Protein AF-A0A380ZL63-F1 (afdb_monomer_lite)

InterPro domains:
  IPR011990 Tetratricopeptide-like helical domain superfamily [SSF48452] (1-130)
  IPR041662 SusD-like 2 [PF12771] (1-127)

pLDDT: mean 93.08, std 7.22, range [55.62, 98.69]

Structure (mmCIF, N/CA/C/O backbone):
data_AF-A0A380ZL63-F1
#
_entry.id   AF-A0A380ZL63-F1
#
loop_
_atom_site.group_PDB
_atom_site.id
_atom_site.type_symbol
_atom_site.label_atom_id
_atom_site.label_alt_id
_atom_site.label_comp_id
_atom_site.label_asym_id
_atom_site.label_entity_id
_atom_site.label_seq_id
_atom_site.pdbx_PDB_ins_code
_atom_site.Cartn_x
_atom_site.Cartn_y
_atom_site.Cartn_z
_atom_site.occupancy
_atom_site.B_iso_or_equiv
_atom_site.auth_seq_id
_atom_site.auth_comp_id
_atom_site.auth_asym_id
_atom_site.auth_atom_id
_atom_site.pdbx_PDB_model_num
ATOM 1 N N . MET A 1 1 ? -23.253 -7.190 7.934 1.00 87.69 1 MET A N 1
ATOM 2 C CA . MET A 1 1 ? -23.093 -5.956 8.734 1.00 87.69 1 MET A CA 1
ATOM 3 C C . MET A 1 1 ? -21.750 -5.961 9.464 1.00 87.69 1 MET A C 1
ATOM 5 O O . MET A 1 1 ? -21.070 -4.947 9.459 1.00 87.69 1 MET A O 1
ATOM 9 N N . ASP A 1 2 ? -21.314 -7.109 9.984 1.00 92.88 2 ASP A N 1
ATOM 10 C CA . ASP A 1 2 ? -20.085 -7.258 10.786 1.00 92.88 2 ASP A CA 1
ATOM 11 C C . ASP A 1 2 ? -18.800 -6.768 10.103 1.00 92.88 2 ASP A C 1
ATOM 13 O O . ASP A 1 2 ? -18.027 -6.043 10.719 1.00 92.88 2 ASP A O 1
ATOM 17 N N . GLN A 1 3 ? -18.608 -7.041 8.807 1.00 94.31 3 GLN A N 1
ATOM 18 C CA . GLN A 1 3 ? -17.452 -6.516 8.061 1.00 94.31 3 GLN A CA 1
ATOM 19 C C . GLN A 1 3 ? -17.406 -4.979 8.021 1.00 94.31 3 GLN A C 1
ATOM 21 O O . GLN A 1 3 ? -16.331 -4.388 8.100 1.00 94.31 3 GLN A O 1
ATOM 26 N N . TRP A 1 4 ? -18.563 -4.308 7.955 1.00 96.12 4 TRP A N 1
ATOM 27 C CA . TRP A 1 4 ? -18.635 -2.842 7.998 1.00 96.12 4 TRP A CA 1
ATOM 28 C C . TRP A 1 4 ? -18.271 -2.294 9.378 1.00 96.12 4 TRP A C 1
ATOM 30 O O . TRP A 1 4 ? -17.577 -1.282 9.470 1.00 96.12 4 TRP A O 1
ATOM 40 N N . VAL A 1 5 ? -18.690 -2.977 10.448 1.00 96.81 5 VAL A N 1
ATOM 41 C CA . VAL A 1 5 ? -18.278 -2.644 11.820 1.00 96.81 5 VAL A CA 1
ATOM 42 C C . VAL A 1 5 ? -16.767 -2.823 11.971 1.00 96.81 5 VAL A C 1
ATOM 44 O O . VAL A 1 5 ? -16.086 -1.927 12.472 1.00 96.81 5 VAL A O 1
ATOM 47 N N . GLY A 1 6 ? -16.234 -3.932 11.461 1.00 96.31 6 GLY A N 1
ATOM 48 C CA . GLY A 1 6 ? -14.806 -4.214 11.445 1.00 96.31 6 GLY A CA 1
ATOM 49 C C . GLY A 1 6 ? -13.990 -3.160 10.698 1.00 96.31 6 GLY A C 1
ATOM 50 O O . GLY A 1 6 ? -12.983 -2.665 11.211 1.00 96.31 6 GLY A O 1
ATOM 51 N N . PHE A 1 7 ? -14.457 -2.744 9.519 1.00 96.62 7 PHE A N 1
ATOM 52 C CA . PHE A 1 7 ? -13.848 -1.667 8.740 1.00 96.62 7 PHE A CA 1
ATOM 53 C C . PHE A 1 7 ? -13.887 -0.323 9.482 1.00 96.62 7 PHE A C 1
ATOM 55 O O . PHE A 1 7 ? -12.869 0.369 9.561 1.00 96.62 7 PHE A O 1
ATOM 62 N N . ALA A 1 8 ? -15.021 0.030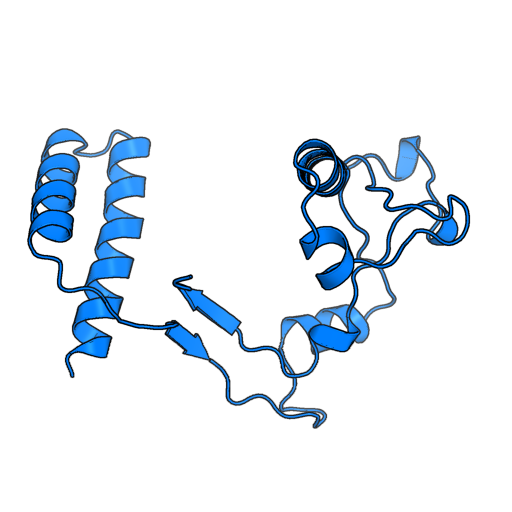 10.094 1.00 97.62 8 ALA A N 1
ATOM 63 C CA . ALA A 1 8 ? -15.141 1.245 10.898 1.00 97.62 8 ALA A CA 1
ATOM 64 C C . ALA A 1 8 ? -14.169 1.246 12.091 1.00 97.62 8 ALA A C 1
ATOM 66 O O . ALA A 1 8 ? -13.555 2.272 12.392 1.00 97.62 8 ALA A O 1
ATOM 67 N N . ASN A 1 9 ? -13.978 0.099 12.744 1.00 97.69 9 ASN A N 1
ATOM 68 C CA . ASN A 1 9 ? -13.009 -0.042 13.827 1.00 97.69 9 ASN A CA 1
ATOM 69 C C . ASN A 1 9 ? -11.566 0.092 13.324 1.00 97.69 9 ASN A C 1
ATOM 71 O O . ASN A 1 9 ? -10.770 0.787 13.947 1.00 97.69 9 ASN A O 1
ATOM 75 N N . ALA A 1 10 ? -11.222 -0.451 12.159 1.00 96.94 10 ALA A N 1
ATOM 76 C CA . ALA A 1 10 ? -9.893 -0.245 11.587 1.00 96.94 10 ALA A CA 1
ATOM 77 C C . ALA A 1 10 ? -9.619 1.216 11.184 1.00 96.94 10 ALA A C 1
ATOM 79 O O . ALA A 1 10 ? -8.507 1.720 11.369 1.00 96.94 10 ALA A O 1
ATOM 80 N N . LEU A 1 11 ? -10.635 1.933 10.688 1.00 97.88 11 LEU A N 1
ATOM 81 C CA . LEU A 1 11 ? -10.551 3.377 10.446 1.00 97.88 11 LEU A CA 1
ATOM 82 C C . LEU A 1 11 ? -10.320 4.149 11.748 1.00 97.88 11 LEU A C 1
ATOM 84 O O . LEU A 1 11 ? -9.421 4.989 11.801 1.00 97.88 11 LEU A O 1
ATOM 88 N N . ARG A 1 12 ? -11.076 3.829 12.807 1.00 98.06 12 ARG A N 1
ATOM 89 C CA . ARG A 1 12 ? -10.872 4.410 14.143 1.00 98.06 12 ARG A CA 1
ATOM 90 C C . ARG A 1 12 ? -9.460 4.159 14.644 1.00 98.06 12 ARG A C 1
ATOM 92 O O . ARG A 1 12 ? -8.809 5.113 15.049 1.00 98.06 12 ARG A O 1
ATOM 99 N N . LEU A 1 13 ? -8.962 2.927 14.547 1.00 98.00 13 LEU A N 1
ATOM 100 C CA . LEU A 1 13 ? -7.599 2.579 14.943 1.00 98.00 13 LEU A CA 1
ATOM 101 C C . LEU A 1 13 ? -6.570 3.461 14.223 1.00 98.00 13 LEU A C 1
ATOM 103 O O . LEU A 1 13 ? -5.766 4.126 14.873 1.00 98.00 13 LEU A O 1
ATOM 107 N N . ARG A 1 14 ? -6.645 3.543 12.887 1.00 97.44 14 ARG A N 1
ATOM 108 C CA . ARG A 1 14 ? -5.755 4.390 12.074 1.00 97.44 14 ARG A CA 1
ATOM 109 C C . ARG A 1 14 ? -5.825 5.864 12.485 1.00 97.44 14 ARG A C 1
ATOM 111 O O . ARG A 1 14 ? -4.796 6.529 12.545 1.00 97.44 14 ARG A O 1
ATOM 118 N N . MET A 1 15 ? -7.023 6.395 12.729 1.00 98.25 15 MET A N 1
ATOM 119 C CA . MET A 1 15 ? -7.208 7.796 13.122 1.00 98.25 15 MET A CA 1
ATOM 120 C C . MET A 1 15 ? -6.711 8.071 14.543 1.00 98.25 15 MET A C 1
ATOM 122 O O . MET A 1 15 ? -6.058 9.084 14.764 1.00 98.25 15 MET A O 1
ATOM 126 N N . TYR A 1 16 ? -6.982 7.179 15.496 1.00 98.56 16 TYR A N 1
ATOM 127 C CA . TYR A 1 16 ? -6.551 7.335 16.886 1.00 98.56 16 TYR A CA 1
ATOM 128 C C . TYR A 1 16 ? -5.031 7.296 17.011 1.00 98.56 16 TYR A C 1
ATOM 130 O O . TYR A 1 16 ? -4.475 8.135 17.709 1.00 98.56 16 TYR A O 1
ATOM 138 N N . LEU A 1 17 ? -4.354 6.410 16.272 1.00 98.38 17 LEU A N 1
ATOM 139 C CA . LEU A 1 17 ? -2.888 6.396 16.216 1.00 98.38 17 LEU A CA 1
ATOM 140 C C . LEU A 1 17 ? -2.320 7.732 15.712 1.00 98.38 17 LEU A C 1
ATOM 142 O O . LEU A 1 17 ? -1.382 8.252 16.302 1.00 98.38 17 LEU A O 1
ATOM 146 N N . ARG A 1 18 ? -2.947 8.361 14.707 1.00 98.38 18 ARG A N 1
ATOM 147 C CA . ARG A 1 18 ? -2.533 9.698 14.236 1.00 98.38 18 ARG A CA 1
ATOM 148 C C . ARG A 1 18 ? -2.696 10.786 15.299 1.00 98.38 18 ARG A C 1
ATOM 150 O O . ARG A 1 18 ? -1.871 11.688 15.348 1.00 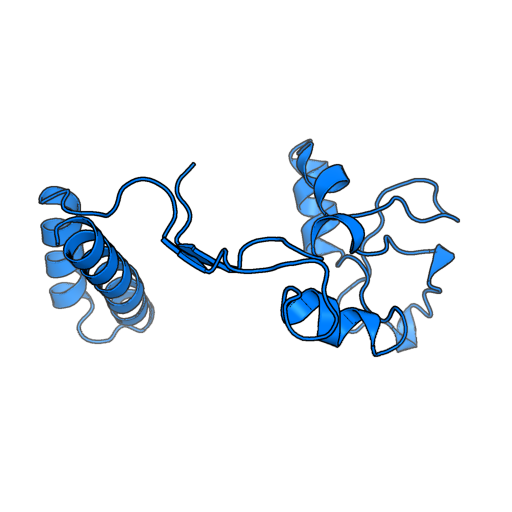98.38 18 ARG A O 1
ATOM 157 N N . PHE A 1 19 ? -3.739 10.725 16.130 1.00 98.56 19 PHE A N 1
ATOM 158 C CA . PHE A 1 19 ? -3.902 11.669 17.244 1.00 98.56 19 PHE A CA 1
ATOM 159 C C . PHE A 1 19 ? -2.830 11.473 18.320 1.00 98.56 19 PHE A C 1
ATOM 161 O O . PHE A 1 19 ? -2.281 12.457 18.810 1.00 98.56 19 PHE A O 1
ATOM 168 N N . ILE A 1 20 ? -2.499 10.216 18.637 1.00 98.50 20 ILE A N 1
ATOM 169 C CA . ILE A 1 20 ? -1.430 9.871 19.583 1.00 98.50 20 ILE A CA 1
ATOM 170 C C . ILE A 1 20 ? -0.087 10.419 19.089 1.00 98.50 20 ILE A C 1
ATOM 172 O O . ILE A 1 20 ? 0.558 11.165 19.822 1.00 98.50 20 ILE A O 1
ATOM 176 N N . ASP A 1 21 ? 0.292 10.122 17.843 1.00 98.31 21 ASP A N 1
ATOM 177 C CA . ASP A 1 21 ? 1.563 10.573 17.256 1.00 98.31 21 ASP A CA 1
ATOM 178 C C . ASP A 1 21 ? 1.638 12.102 17.120 1.00 98.31 21 ASP A C 1
ATOM 180 O O . ASP A 1 21 ? 2.713 12.690 17.219 1.00 98.31 21 ASP A O 1
ATOM 184 N N . ALA A 1 22 ? 0.493 12.764 16.930 1.00 98.19 22 ALA A N 1
ATOM 185 C CA . ALA A 1 22 ? 0.397 14.222 16.910 1.00 98.19 22 ALA A CA 1
ATOM 186 C C . ALA A 1 22 ? 0.388 14.862 18.314 1.00 98.19 22 ALA A C 1
ATOM 188 O O . ALA A 1 22 ? 0.362 16.087 18.419 1.00 98.19 22 ALA A O 1
ATOM 189 N N . GLY A 1 23 ? 0.367 14.069 19.391 1.00 97.62 23 GLY A N 1
ATOM 190 C CA . GLY A 1 23 ? 0.304 14.563 20.770 1.00 97.62 23 GLY A CA 1
ATOM 191 C C . GLY A 1 23 ? -1.049 15.164 21.175 1.00 97.62 23 GLY A C 1
ATOM 192 O O . GLY A 1 23 ? -1.150 15.793 22.226 1.00 97.62 23 GLY A O 1
ATOM 193 N N . ILE A 1 24 ? -2.099 14.976 20.373 1.00 97.94 24 ILE A N 1
ATOM 194 C CA . ILE A 1 24 ? -3.437 15.529 20.618 1.00 97.94 24 ILE A CA 1
ATOM 195 C C . ILE A 1 24 ? -4.236 14.511 21.432 1.00 97.94 24 ILE A C 1
ATOM 197 O O . ILE A 1 24 ? -4.554 13.435 20.931 1.00 97.94 24 ILE A O 1
ATOM 201 N N . ASP A 1 25 ? -4.552 14.838 22.689 1.00 97.75 25 ASP A N 1
ATOM 202 C CA . ASP A 1 25 ? -5.252 13.953 23.637 1.00 97.75 25 ASP A CA 1
ATOM 203 C C . ASP A 1 25 ? -4.663 12.529 23.693 1.00 97.75 25 ASP A C 1
ATOM 205 O O . ASP A 1 25 ? -5.384 11.531 23.813 1.00 97.75 25 ASP A O 1
ATOM 209 N N . ALA A 1 26 ? -3.332 12.421 23.592 1.00 98.06 26 ALA A N 1
ATOM 210 C CA . ALA A 1 26 ? -2.639 11.151 23.378 1.00 98.06 26 ALA A CA 1
ATOM 211 C C . ALA A 1 26 ? -2.974 10.095 24.444 1.00 98.06 26 ALA A C 1
ATOM 213 O O . ALA A 1 26 ? -3.181 8.930 24.105 1.00 98.06 26 ALA A O 1
ATOM 214 N N . ALA A 1 27 ? -3.108 10.487 25.716 1.00 98.44 27 ALA A N 1
ATOM 215 C CA . ALA A 1 27 ? -3.505 9.572 26.787 1.00 98.44 27 ALA A CA 1
ATOM 216 C C . ALA A 1 27 ? -4.912 8.988 26.557 1.00 98.44 27 ALA A C 1
ATOM 218 O O . ALA A 1 27 ? -5.103 7.775 26.624 1.00 98.44 27 ALA A O 1
ATOM 219 N N . ALA A 1 28 ? -5.890 9.829 26.207 1.00 98.50 28 ALA A N 1
ATOM 220 C CA . ALA A 1 28 ? -7.263 9.389 25.973 1.00 98.50 28 ALA A CA 1
ATOM 221 C C . ALA A 1 28 ? -7.379 8.505 24.722 1.00 98.50 28 ALA A C 1
ATOM 223 O O . ALA A 1 28 ? -8.083 7.492 24.737 1.00 98.50 28 ALA A O 1
ATOM 224 N N . TYR A 1 29 ? -6.688 8.854 23.633 1.00 98.62 29 TYR A N 1
ATOM 225 C CA . TYR A 1 29 ? -6.681 8.024 22.427 1.00 98.62 29 TYR A CA 1
ATOM 226 C C . TYR A 1 29 ? -5.900 6.722 22.609 1.00 98.62 29 TYR A C 1
ATOM 228 O O . TYR A 1 29 ? -6.308 5.709 22.046 1.00 98.62 29 TYR A O 1
ATOM 236 N N . THR A 1 30 ? -4.858 6.703 23.443 1.00 98.62 30 THR A N 1
ATOM 237 C CA . THR A 1 30 ? -4.146 5.468 23.808 1.00 98.62 30 THR A CA 1
ATOM 238 C C . THR A 1 30 ? -5.086 4.477 24.490 1.00 98.62 30 THR A C 1
ATOM 240 O O . THR A 1 30 ? -5.138 3.313 24.094 1.00 98.62 30 THR A O 1
ATOM 243 N N . GLU A 1 31 ? -5.896 4.929 25.451 1.00 98.69 31 GLU A N 1
ATOM 244 C CA . GLU A 1 31 ? -6.882 4.061 26.108 1.00 98.69 31 GLU A CA 1
ATOM 245 C C . GLU A 1 31 ? -7.962 3.565 25.134 1.00 98.69 31 GLU A C 1
ATOM 247 O O . GLU A 1 31 ? -8.314 2.384 25.138 1.00 98.69 31 GLU A O 1
ATOM 252 N N . LYS A 1 32 ? -8.426 4.420 24.211 1.00 98.56 32 LYS A N 1
ATOM 253 C CA . LYS A 1 32 ? -9.358 4.004 23.147 1.00 98.56 32 LYS A CA 1
ATOM 254 C C . LYS A 1 32 ? -8.752 2.949 22.221 1.00 98.56 32 LYS A C 1
ATOM 256 O O . LYS A 1 32 ? -9.451 2.010 21.853 1.00 98.56 32 LYS A O 1
ATOM 261 N N . VAL A 1 33 ? -7.479 3.083 21.842 1.00 98.50 33 VAL A N 1
ATOM 262 C CA . VAL A 1 33 ? -6.774 2.090 21.013 1.00 98.50 33 VAL A CA 1
ATOM 263 C C . VAL A 1 33 ? -6.663 0.759 21.747 1.00 98.50 33 VAL A C 1
ATOM 265 O O . VAL A 1 33 ? -7.011 -0.265 21.163 1.00 98.50 33 VAL A O 1
ATOM 268 N N . LYS A 1 34 ? -6.253 0.759 23.023 1.00 98.50 34 LYS A N 1
ATOM 269 C CA . LYS A 1 34 ? -6.176 -0.466 23.836 1.00 98.50 34 LYS A CA 1
ATOM 270 C C . LYS A 1 34 ? -7.521 -1.188 23.886 1.00 98.50 34 LYS A C 1
ATOM 272 O O . LYS A 1 34 ? -7.576 -2.376 23.582 1.00 98.50 34 LYS A O 1
ATOM 277 N N . ALA A 1 35 ? -8.602 -0.465 24.185 1.00 98.44 35 ALA A N 1
ATOM 278 C CA . ALA A 1 35 ? -9.948 -1.032 24.230 1.00 98.44 35 ALA A CA 1
ATOM 279 C C . ALA A 1 35 ? -10.392 -1.593 22.866 1.00 98.44 35 ALA A C 1
ATOM 281 O O . ALA A 1 35 ? -10.965 -2.679 22.792 1.00 98.44 35 ALA A O 1
ATOM 282 N N . LEU A 1 36 ? -10.101 -0.875 21.778 1.00 97.69 36 LEU A N 1
ATOM 283 C CA . LEU A 1 36 ? -10.467 -1.276 20.420 1.00 97.69 36 LEU A CA 1
ATOM 284 C C . LEU A 1 36 ? -9.735 -2.547 19.972 1.00 97.69 36 LEU A C 1
ATOM 286 O O . LEU A 1 36 ? -10.350 -3.432 19.383 1.00 97.69 36 LEU A O 1
ATOM 290 N N . VAL A 1 37 ? -8.439 -2.645 20.280 1.00 97.75 37 VAL A N 1
ATOM 291 C CA . VAL A 1 37 ? -7.623 -3.830 19.987 1.00 97.75 37 VAL A CA 1
ATOM 292 C C . VAL A 1 37 ? -8.058 -5.014 20.847 1.00 97.75 37 VAL A C 1
ATOM 294 O O . VAL A 1 37 ? -8.239 -6.105 20.316 1.00 97.75 37 VAL A O 1
ATOM 297 N N . GLN A 1 38 ? -8.300 -4.798 22.144 1.00 98.31 38 GLN A N 1
ATOM 298 C CA . GLN A 1 38 ? -8.758 -5.844 23.062 1.00 98.31 38 GLN A CA 1
ATOM 299 C C . GLN A 1 38 ? -10.122 -6.419 22.660 1.00 98.31 38 GLN A C 1
ATOM 301 O O . GLN A 1 38 ? -10.341 -7.619 22.799 1.00 98.31 38 GLN A O 1
ATOM 306 N N . ALA A 1 39 ? -11.030 -5.584 22.146 1.00 97.62 39 ALA A N 1
ATOM 307 C CA . ALA A 1 39 ? -12.331 -6.039 21.668 1.00 97.62 39 ALA A CA 1
ATOM 308 C C . ALA A 1 39 ? -12.234 -6.939 20.424 1.00 97.62 39 ALA A C 1
ATOM 310 O O . ALA A 1 39 ? -13.145 -7.723 20.186 1.00 97.62 39 ALA A O 1
ATOM 311 N N . GLY A 1 40 ? -11.176 -6.816 19.612 1.00 95.88 40 GLY A N 1
ATOM 312 C CA . GLY A 1 40 ? -10.907 -7.708 18.476 1.00 95.88 40 GLY A CA 1
ATOM 313 C C . GLY A 1 40 ? -11.919 -7.656 17.322 1.00 95.88 40 GLY A C 1
ATOM 314 O O . GLY A 1 40 ? -11.812 -8.436 16.382 1.00 95.88 40 GLY A O 1
ATOM 315 N N . ASN A 1 41 ? -12.883 -6.732 17.353 1.00 96.44 41 ASN A N 1
ATOM 316 C CA . ASN A 1 41 ? -13.976 -6.639 16.380 1.00 96.44 41 ASN A CA 1
ATOM 317 C C . ASN A 1 41 ? -13.540 -5.925 15.088 1.00 96.44 41 ASN A C 1
ATOM 319 O O . ASN A 1 41 ? -14.072 -4.863 14.750 1.00 96.44 41 ASN A O 1
ATOM 323 N N . PHE A 1 42 ? -12.546 -6.476 14.391 1.00 96.56 42 PHE A N 1
ATOM 324 C CA . PHE A 1 42 ? -12.062 -5.987 13.097 1.00 96.56 42 PHE A CA 1
ATOM 325 C C . PHE A 1 42 ? -12.630 -6.803 11.932 1.00 96.56 42 PHE A C 1
ATOM 327 O O . PHE A 1 42 ? -13.317 -7.804 12.121 1.00 96.56 42 PHE A O 1
ATOM 334 N N . PHE A 1 43 ? -12.394 -6.319 10.714 1.00 95.69 43 PHE A N 1
ATOM 335 C CA . PHE A 1 43 ? -12.784 -7.025 9.499 1.00 95.69 43 PHE A CA 1
ATOM 336 C C . PHE A 1 43 ? -11.875 -8.245 9.277 1.00 95.69 43 PHE A C 1
ATOM 338 O O . PHE A 1 43 ? -10.769 -8.309 9.816 1.00 95.69 43 PHE A O 1
ATOM 345 N N . THR A 1 44 ? -12.332 -9.195 8.465 1.00 94.81 44 THR A N 1
ATOM 346 C CA . THR A 1 44 ? -11.515 -10.324 7.993 1.00 94.81 44 THR A CA 1
ATOM 347 C C . THR A 1 44 ? -11.269 -10.212 6.493 1.00 94.81 44 THR A C 1
ATOM 349 O O . THR A 1 44 ? -12.134 -9.733 5.756 1.00 94.81 44 THR A O 1
ATOM 352 N N . GLY A 1 45 ? -10.103 -10.668 6.029 1.00 94.25 45 GLY A N 1
ATOM 353 C CA . GLY A 1 45 ? -9.687 -10.490 4.637 1.00 94.25 45 GLY A CA 1
ATOM 354 C C . GLY A 1 45 ? -9.429 -9.019 4.305 1.00 94.25 45 GLY A C 1
ATOM 355 O O . GLY A 1 45 ? -9.158 -8.215 5.184 1.00 94.25 45 GLY A O 1
ATOM 356 N N . ASP A 1 46 ? -9.526 -8.639 3.034 1.00 95.44 46 ASP A N 1
ATOM 357 C CA . ASP A 1 46 ? -9.240 -7.266 2.608 1.00 95.44 46 ASP A CA 1
ATOM 358 C C . ASP A 1 46 ? -10.484 -6.373 2.593 1.00 95.44 46 ASP A C 1
ATOM 360 O O . ASP A 1 46 ? -11.557 -6.790 2.153 1.00 95.44 46 ASP A O 1
ATOM 364 N N . ILE A 1 47 ? -10.295 -5.086 2.892 1.00 96.50 47 ILE A N 1
ATOM 365 C CA . ILE A 1 47 ? -11.237 -4.040 2.481 1.00 96.50 47 ILE A CA 1
ATOM 366 C C . ILE A 1 47 ? -10.694 -3.393 1.212 1.00 96.50 47 ILE A C 1
ATOM 368 O O . ILE A 1 47 ? -9.749 -2.598 1.251 1.00 96.50 47 ILE A O 1
ATOM 372 N N . LYS A 1 48 ? -11.297 -3.738 0.075 1.00 95.56 48 LYS A N 1
ATOM 373 C CA . LYS A 1 48 ? -10.845 -3.327 -1.257 1.00 95.56 48 LYS A CA 1
ATOM 374 C C . LYS A 1 48 ? -12.004 -3.036 -2.199 1.00 95.56 48 LYS A C 1
ATOM 376 O O . LYS A 1 48 ? -13.114 -3.520 -2.007 1.00 95.56 48 LYS A O 1
ATOM 381 N N . PHE A 1 49 ? -11.708 -2.267 -3.236 1.00 95.12 49 PHE A N 1
ATOM 382 C CA . PHE A 1 49 ? -12.541 -2.163 -4.425 1.00 95.12 49 PHE A CA 1
ATOM 383 C C . PHE A 1 49 ? -11.906 -2.999 -5.539 1.00 95.12 49 PHE A C 1
ATOM 385 O O . PHE A 1 49 ? -10.784 -2.710 -5.962 1.00 95.12 49 PHE A O 1
ATOM 392 N N . ASP A 1 50 ? -12.597 -4.045 -5.986 1.00 95.56 50 ASP A N 1
ATOM 393 C CA . ASP A 1 50 ? -12.093 -5.049 -6.933 1.00 95.56 50 ASP A CA 1
ATOM 394 C C . ASP A 1 50 ? -12.936 -5.182 -8.211 1.00 95.56 50 ASP A C 1
ATOM 396 O O . ASP A 1 50 ? -12.679 -6.057 -9.034 1.00 95.56 50 ASP A O 1
ATOM 400 N N . ALA A 1 51 ? -13.887 -4.273 -8.436 1.00 95.19 51 ALA A N 1
ATOM 401 C CA . ALA A 1 51 ? -14.754 -4.270 -9.613 1.00 95.19 51 ALA A CA 1
ATOM 402 C C . ALA A 1 51 ? -14.070 -3.688 -10.872 1.00 95.19 51 ALA A C 1
ATOM 404 O O . ALA A 1 51 ? -14.683 -2.929 -11.624 1.00 95.19 51 ALA A O 1
ATOM 405 N N . PHE A 1 52 ? -12.797 -4.029 -11.099 1.00 96.25 52 PHE A N 1
ATOM 406 C CA . PHE A 1 52 ? -12.037 -3.608 -12.277 1.00 96.25 52 PHE A CA 1
ATOM 407 C C . PHE A 1 52 ? -12.034 -4.679 -13.368 1.00 96.25 52 PHE A C 1
ATOM 409 O O . PHE A 1 52 ? -12.025 -5.879 -13.098 1.00 96.25 52 PHE A O 1
ATOM 416 N N . LYS A 1 53 ? -12.012 -4.235 -14.623 1.00 95.75 53 LYS A N 1
ATOM 417 C CA . LYS A 1 53 ? -11.990 -5.075 -15.824 1.00 95.75 53 LYS A CA 1
ATOM 418 C C . LYS A 1 53 ? -10.976 -4.527 -16.815 1.00 95.75 53 LYS A C 1
ATOM 420 O O . LYS A 1 53 ? -10.641 -3.344 -16.783 1.00 95.75 53 LYS A O 1
ATOM 425 N N . ASP A 1 54 ? -10.500 -5.379 -17.715 1.00 93.12 54 ASP A N 1
ATOM 426 C CA . ASP A 1 54 ? -9.666 -4.925 -18.825 1.00 93.12 54 ASP A CA 1
ATOM 427 C C . ASP A 1 54 ? -10.518 -4.301 -19.938 1.00 93.12 54 ASP A C 1
ATOM 429 O O . ASP A 1 54 ? -10.671 -4.853 -21.022 1.00 93.12 54 ASP A O 1
ATOM 433 N N . ASP A 1 55 ? -11.085 -3.142 -19.634 1.00 92.81 55 ASP A N 1
ATOM 434 C CA . ASP A 1 55 ? -11.910 -2.340 -20.530 1.00 92.81 55 ASP A CA 1
ATOM 435 C C . ASP A 1 55 ? -11.578 -0.859 -20.285 1.00 92.81 55 ASP A C 1
ATOM 437 O O . ASP A 1 55 ? -11.220 -0.475 -19.169 1.00 92.81 55 ASP A O 1
ATOM 441 N N . GLU A 1 56 ? -11.629 -0.037 -21.329 1.00 86.88 56 GLU A N 1
ATOM 442 C CA . GLU A 1 56 ? -11.102 1.331 -21.390 1.00 86.88 56 GLU A CA 1
ATOM 443 C C . GLU A 1 56 ? -11.528 2.206 -20.203 1.00 86.88 56 GLU 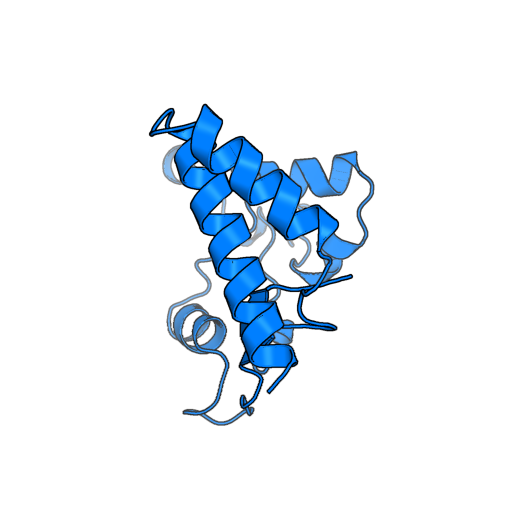A C 1
ATOM 445 O O . GLU A 1 56 ? -10.704 2.944 -19.665 1.00 86.88 56 GLU A O 1
ATOM 450 N N . ASN A 1 57 ? -12.754 2.021 -19.709 1.00 90.00 57 ASN A N 1
ATOM 451 C CA . ASN A 1 57 ? -13.328 2.803 -18.609 1.00 90.00 57 ASN A CA 1
ATOM 452 C C . ASN A 1 57 ? -13.451 2.044 -17.275 1.00 90.00 57 ASN A C 1
ATOM 454 O O . ASN A 1 57 ? -13.998 2.579 -16.313 1.00 90.00 57 ASN A O 1
ATOM 458 N N . TYR A 1 58 ? -12.952 0.808 -17.197 1.00 94.44 58 TYR A N 1
ATOM 459 C CA . TYR A 1 58 ? -13.115 -0.066 -16.026 1.00 94.44 58 TYR A CA 1
ATOM 460 C C . TYR A 1 58 ? -11.791 -0.581 -15.455 1.00 94.44 58 TYR A C 1
ATOM 462 O O . TYR A 1 58 ? -11.796 -1.422 -14.557 1.00 94.44 58 TYR A O 1
ATOM 470 N N . ARG A 1 59 ? -10.650 -0.102 -15.951 1.00 94.31 59 ARG A N 1
ATOM 471 C CA . ARG A 1 59 ? -9.326 -0.459 -15.422 1.00 94.31 59 ARG A CA 1
ATOM 472 C C . ARG A 1 59 ? -9.048 0.217 -14.084 1.00 94.31 59 ARG A C 1
ATOM 474 O O . ARG A 1 59 ? -9.669 1.213 -13.717 1.00 94.31 59 ARG A O 1
ATOM 481 N N . ASN A 1 60 ? -8.055 -0.312 -13.374 1.00 94.56 60 ASN A N 1
ATOM 482 C CA . ASN A 1 60 ? -7.530 0.316 -12.169 1.00 94.56 60 ASN A CA 1
ATOM 483 C C . ASN A 1 60 ? -7.123 1.785 -12.451 1.00 94.56 60 ASN A C 1
ATOM 485 O O . ASN A 1 60 ? -6.403 2.042 -13.422 1.00 94.56 60 ASN A O 1
ATOM 489 N N . PRO A 1 61 ? -7.513 2.748 -11.595 1.00 92.12 61 PRO A N 1
ATOM 490 C CA . PRO A 1 61 ? -7.299 4.172 -11.854 1.00 92.12 61 PRO A CA 1
ATOM 491 C C . PRO A 1 61 ? -5.817 4.563 -11.915 1.00 92.12 61 PRO A C 1
ATOM 493 O O . PRO A 1 61 ? -5.439 5.425 -12.711 1.00 92.12 61 PRO A O 1
ATOM 496 N N . TRP A 1 62 ? -4.962 3.917 -11.113 1.00 91.62 62 TRP A N 1
ATOM 497 C CA . TRP A 1 62 ? -3.521 4.150 -11.164 1.00 91.62 62 TRP A CA 1
ATOM 498 C C . TRP A 1 62 ? -2.937 3.637 -12.479 1.00 91.62 62 TRP A C 1
ATOM 500 O O . TRP A 1 62 ? -2.167 4.360 -13.106 1.00 91.62 62 TRP A O 1
ATOM 510 N N . TYR A 1 63 ? -3.332 2.440 -12.931 1.00 91.88 63 TYR A N 1
ATOM 511 C CA . TYR A 1 63 ? -2.887 1.904 -14.222 1.00 91.88 63 TYR A CA 1
ATOM 512 C C . TYR A 1 63 ? -3.259 2.841 -15.374 1.00 91.88 63 TYR A C 1
ATOM 514 O O . TYR A 1 63 ? -2.381 3.226 -16.145 1.00 91.88 63 TYR A O 1
ATOM 522 N N . THR A 1 64 ? -4.533 3.239 -15.466 1.00 90.25 64 THR A N 1
ATOM 523 C CA . THR A 1 64 ? -5.021 4.115 -16.542 1.00 90.25 64 THR A CA 1
ATOM 524 C C . THR A 1 64 ? -4.238 5.422 -16.574 1.00 90.25 64 THR A C 1
ATOM 526 O O . THR A 1 64 ? -3.682 5.767 -17.609 1.00 90.25 64 THR A O 1
ATOM 529 N N . THR A 1 65 ? -4.090 6.089 -15.427 1.00 88.25 65 THR A N 1
ATOM 530 C CA . THR A 1 65 ? -3.388 7.382 -15.333 1.00 88.25 65 THR A CA 1
ATOM 531 C C . THR A 1 65 ? -1.885 7.263 -15.607 1.00 88.25 65 THR A C 1
ATOM 533 O O . THR A 1 65 ? -1.276 8.141 -16.217 1.00 88.25 65 THR A O 1
ATOM 536 N N . SER A 1 66 ? -1.260 6.178 -15.145 1.00 84.62 66 SER A N 1
ATOM 537 C CA . SER A 1 66 ? 0.199 6.011 -15.192 1.00 84.62 66 SER A CA 1
ATOM 538 C C . SER A 1 66 ? 0.713 5.495 -16.530 1.00 84.62 66 SER A C 1
ATOM 540 O O . SER A 1 66 ? 1.916 5.554 -16.766 1.00 84.62 66 SER A O 1
ATOM 542 N N . THR A 1 67 ? -0.173 4.946 -17.364 1.00 82.62 67 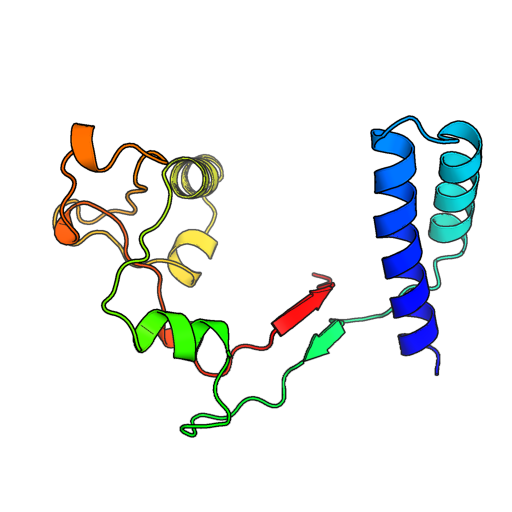THR A N 1
ATOM 543 C CA . THR A 1 67 ? 0.159 4.428 -18.700 1.00 82.62 67 THR A CA 1
ATOM 544 C C . THR A 1 67 ? -0.386 5.301 -19.828 1.00 82.62 67 THR A C 1
ATOM 546 O O . THR A 1 67 ? 0.143 5.232 -20.935 1.00 82.62 67 THR A O 1
ATOM 549 N N . SER A 1 68 ? -1.388 6.153 -19.564 1.00 71.50 68 SER A N 1
ATOM 550 C CA . SER A 1 68 ? -1.857 7.165 -20.520 1.00 71.50 68 SER A CA 1
ATOM 551 C C . SER A 1 68 ? -0.832 8.279 -20.742 1.00 71.50 68 SER A C 1
ATOM 553 O O . SER A 1 68 ? -0.759 8.843 -21.829 1.00 71.50 68 SER A O 1
ATOM 555 N N . ASN A 1 69 ? -0.023 8.576 -19.723 1.00 58.06 69 ASN A N 1
ATOM 556 C CA . ASN A 1 69 ? 1.182 9.386 -19.846 1.00 58.06 69 ASN A CA 1
ATOM 557 C C . ASN A 1 69 ? 2.382 8.442 -19.951 1.00 58.06 69 ASN A C 1
ATOM 559 O O . ASN A 1 69 ? 2.424 7.422 -19.268 1.00 58.06 69 ASN A O 1
ATOM 563 N N . THR A 1 70 ? 3.336 8.770 -20.823 1.00 65.38 70 THR A N 1
ATOM 564 C CA . THR A 1 70 ? 4.602 8.047 -21.044 1.00 65.38 70 THR A CA 1
ATOM 565 C C . THR A 1 70 ? 5.204 7.477 -19.752 1.00 65.38 70 THR A C 1
ATOM 567 O O . THR A 1 70 ? 5.043 8.060 -18.686 1.00 65.38 70 THR A O 1
ATOM 570 N N . GLY A 1 71 ? 5.895 6.330 -19.830 1.00 67.50 71 GLY A N 1
ATOM 571 C CA . GLY A 1 71 ? 6.444 5.595 -18.677 1.00 67.50 71 GLY A CA 1
ATOM 572 C C . GLY A 1 71 ? 7.410 6.406 -17.800 1.00 67.50 71 GLY A C 1
ATOM 573 O O . GLY A 1 71 ? 8.621 6.251 -17.903 1.00 67.50 71 GLY A O 1
ATOM 574 N N . ASN A 1 72 ? 6.852 7.242 -16.923 1.00 81.88 72 ASN A N 1
ATOM 575 C CA . ASN A 1 72 ? 7.559 8.214 -16.082 1.00 81.88 72 ASN A CA 1
ATOM 576 C C . ASN A 1 72 ? 7.808 7.691 -14.658 1.00 81.88 72 ASN A C 1
ATOM 578 O O . ASN A 1 72 ? 8.437 8.363 -13.844 1.00 81.88 72 ASN A O 1
ATOM 582 N N . HIS A 1 73 ? 7.308 6.495 -14.341 1.00 89.50 73 HIS A N 1
ATOM 583 C CA . HIS A 1 73 ? 7.497 5.864 -13.042 1.00 89.50 73 HIS A CA 1
ATOM 584 C C . HIS A 1 73 ? 8.667 4.878 -13.088 1.00 89.50 73 HIS A C 1
ATOM 586 O O . HIS A 1 73 ? 8.660 3.917 -13.861 1.00 89.50 73 HIS A O 1
ATOM 592 N N . CYS A 1 74 ? 9.635 5.071 -12.197 1.00 92.06 74 CYS A N 1
ATOM 593 C CA . CYS A 1 74 ? 10.695 4.111 -11.904 1.00 92.06 74 CYS A CA 1
ATOM 594 C C . CYS A 1 74 ? 10.733 3.807 -10.402 1.00 92.06 74 CYS A C 1
ATOM 596 O O . CYS A 1 74 ? 10.148 4.524 -9.586 1.00 92.06 74 CYS A O 1
ATOM 598 N N . ALA A 1 75 ? 11.394 2.716 -10.033 1.00 95.44 75 ALA A N 1
ATOM 599 C CA . ALA A 1 75 ? 11.584 2.341 -8.644 1.00 95.44 75 ALA A CA 1
ATOM 600 C C . ALA A 1 75 ? 12.475 3.363 -7.923 1.00 95.44 75 ALA A C 1
ATOM 602 O O . ALA A 1 75 ? 13.451 3.856 -8.484 1.00 95.44 75 ALA A O 1
ATOM 603 N N . ALA A 1 76 ? 12.176 3.646 -6.656 1.00 96.25 76 ALA A N 1
ATOM 604 C CA . ALA A 1 76 ? 12.984 4.531 -5.822 1.00 96.25 76 ALA A CA 1
ATOM 605 C C . ALA A 1 76 ? 14.061 3.750 -5.050 1.00 96.25 76 ALA A C 1
ATOM 607 O O . ALA A 1 76 ? 13.824 2.628 -4.593 1.00 96.25 76 ALA A O 1
ATOM 608 N N . TYR A 1 77 ? 15.232 4.365 -4.862 1.00 96.94 77 TYR A N 1
ATOM 609 C CA . TYR A 1 77 ? 16.389 3.784 -4.175 1.00 96.94 77 TYR A CA 1
ATOM 610 C C . TYR A 1 77 ? 16.054 3.221 -2.787 1.00 96.94 77 TYR A C 1
ATOM 612 O O . TYR A 1 77 ? 16.419 2.072 -2.540 1.00 96.94 77 TYR A O 1
ATOM 620 N N . PRO A 1 78 ? 15.321 3.931 -1.900 1.00 98.19 78 PRO A N 1
ATOM 621 C CA . PRO A 1 78 ? 15.036 3.408 -0.566 1.00 98.19 78 PRO A CA 1
ATOM 622 C C . PRO A 1 78 ? 14.263 2.085 -0.594 1.00 98.19 78 PRO A C 1
ATOM 624 O O . PRO A 1 78 ? 14.593 1.172 0.155 1.00 98.19 78 PRO A O 1
ATOM 627 N N . LEU A 1 79 ? 13.280 1.951 -1.493 1.00 98.12 79 LEU A N 1
ATOM 628 C CA . LEU A 1 79 ? 12.467 0.740 -1.599 1.00 98.12 79 LEU A CA 1
ATOM 629 C C . LEU A 1 79 ? 13.276 -0.435 -2.159 1.00 98.12 79 LEU A C 1
ATOM 631 O O . LEU A 1 79 ? 13.235 -1.528 -1.603 1.00 98.12 79 LEU A O 1
ATOM 635 N N . VAL A 1 80 ? 14.036 -0.209 -3.236 1.00 98.06 80 VAL A N 1
ATOM 636 C CA . VAL A 1 80 ? 14.900 -1.246 -3.827 1.00 98.06 80 VAL A CA 1
ATOM 637 C C . VAL A 1 80 ? 15.966 -1.695 -2.832 1.00 98.06 80 VAL A C 1
ATOM 639 O O . VAL A 1 80 ? 16.186 -2.892 -2.671 1.00 98.06 80 VAL A O 1
ATOM 642 N N . SER A 1 81 ? 16.603 -0.744 -2.147 1.00 98.19 81 SER A N 1
ATOM 643 C CA . SER A 1 81 ? 17.630 -1.021 -1.143 1.00 98.19 81 SER A CA 1
ATOM 644 C C . SER A 1 81 ? 17.069 -1.840 0.019 1.00 98.19 81 SER A C 1
ATOM 646 O O . SER A 1 81 ? 17.659 -2.852 0.389 1.00 98.19 81 SER A O 1
ATOM 648 N N . TYR A 1 82 ? 15.888 -1.470 0.529 1.00 98.44 82 TYR A N 1
ATOM 649 C CA . TYR A 1 82 ? 15.221 -2.204 1.603 1.00 98.44 82 TYR A CA 1
ATOM 650 C C . TYR A 1 82 ? 14.848 -3.633 1.196 1.00 98.44 82 TYR A C 1
ATOM 652 O O . TYR A 1 82 ? 15.184 -4.575 1.901 1.00 98.44 82 TYR A O 1
ATOM 660 N N . LEU A 1 83 ? 14.209 -3.821 0.037 1.00 98.25 83 LEU A N 1
ATOM 661 C CA . LEU A 1 83 ? 13.809 -5.158 -0.413 1.00 98.25 83 LEU A CA 1
ATOM 662 C C . LEU A 1 83 ? 15.018 -6.057 -0.705 1.00 98.25 83 LEU A C 1
ATOM 664 O O . LEU A 1 83 ? 14.965 -7.259 -0.472 1.00 98.25 83 LEU A O 1
ATOM 668 N N . LYS A 1 84 ? 16.133 -5.493 -1.184 1.00 97.56 84 LYS A N 1
ATOM 669 C CA . LYS A 1 84 ? 17.382 -6.251 -1.331 1.00 97.56 84 LYS A CA 1
ATOM 670 C C . LYS A 1 84 ? 17.998 -6.612 0.016 1.00 97.56 84 LYS A C 1
ATOM 672 O O . LYS A 1 84 ? 18.422 -7.750 0.185 1.00 97.56 84 LYS A O 1
ATOM 677 N N . SER A 1 85 ? 18.055 -5.675 0.964 1.00 98.19 85 SER A N 1
ATOM 678 C CA . SER A 1 85 ? 18.680 -5.922 2.270 1.00 98.19 85 SER A CA 1
ATOM 679 C C . SER A 1 85 ? 17.936 -6.979 3.085 1.00 98.19 85 SER A C 1
ATOM 681 O O . SER A 1 85 ? 18.552 -7.675 3.889 1.00 98.19 85 SER A O 1
ATOM 683 N N . THR A 1 86 ? 16.637 -7.147 2.836 1.00 98.06 86 THR A N 1
ATOM 684 C CA . THR A 1 86 ? 15.800 -8.183 3.452 1.00 98.06 86 THR A CA 1
ATOM 685 C C . THR A 1 86 ? 15.628 -9.438 2.591 1.00 98.06 86 THR A C 1
ATOM 687 O O . THR A 1 86 ? 14.909 -10.345 3.001 1.00 98.06 86 THR A O 1
ATOM 690 N N . ASN A 1 87 ? 16.295 -9.534 1.431 1.00 97.50 87 ASN A N 1
ATOM 691 C CA . ASN A 1 87 ? 16.123 -10.620 0.452 1.00 97.50 87 ASN A CA 1
ATOM 692 C C . ASN A 1 87 ? 14.648 -10.878 0.086 1.00 97.50 87 ASN A C 1
ATOM 694 O O . ASN A 1 87 ? 14.212 -12.019 -0.069 1.00 97.50 87 ASN A O 1
ATOM 698 N N . ASP A 1 88 ? 13.866 -9.809 -0.033 1.00 97.62 88 ASP A N 1
ATOM 699 C CA . ASP A 1 88 ? 12.426 -9.884 -0.206 1.00 97.62 88 ASP A CA 1
ATOM 700 C C . ASP A 1 88 ? 12.049 -10.231 -1.660 1.00 97.62 88 ASP A C 1
ATOM 702 O O . ASP A 1 88 ? 12.297 -9.434 -2.578 1.00 97.62 88 ASP A O 1
ATOM 706 N N . PRO A 1 89 ? 11.397 -11.384 -1.909 1.00 96.25 89 PRO A N 1
ATOM 707 C CA . PRO A 1 89 ? 11.028 -11.799 -3.260 1.00 96.25 89 PRO A CA 1
ATOM 708 C C . PRO A 1 89 ? 9.997 -10.862 -3.909 1.00 96.25 89 PRO A C 1
ATOM 710 O O . PRO A 1 89 ? 9.859 -10.852 -5.136 1.00 96.25 89 PRO A O 1
ATOM 713 N N . ARG A 1 90 ? 9.298 -10.028 -3.123 1.00 95.44 90 ARG A N 1
ATOM 714 C CA . ARG A 1 90 ? 8.297 -9.068 -3.616 1.00 95.44 90 ARG A CA 1
ATOM 715 C C . ARG A 1 90 ? 8.906 -7.980 -4.501 1.00 95.44 90 ARG A C 1
ATOM 717 O O . ARG A 1 90 ? 8.166 -7.336 -5.247 1.00 95.44 90 ARG A O 1
ATOM 724 N N . ILE A 1 91 ? 10.231 -7.808 -4.513 1.00 97.19 91 ILE A N 1
ATOM 725 C CA . ILE A 1 91 ? 10.903 -6.892 -5.448 1.00 97.19 91 ILE A CA 1
ATOM 726 C C . ILE A 1 91 ? 10.582 -7.217 -6.914 1.00 97.19 91 ILE A C 1
ATOM 728 O O . ILE A 1 91 ? 10.314 -6.311 -7.701 1.00 97.19 91 ILE A O 1
ATOM 732 N N . ALA A 1 92 ? 10.506 -8.506 -7.260 1.00 95.88 92 ALA A N 1
ATOM 733 C CA . ALA A 1 92 ? 10.202 -8.967 -8.614 1.00 95.88 92 ALA A CA 1
ATOM 734 C C . ALA A 1 92 ? 8.703 -8.915 -8.952 1.00 95.88 92 ALA A C 1
ATOM 736 O O . ALA A 1 92 ? 8.328 -9.016 -10.117 1.00 95.88 92 ALA A O 1
ATOM 737 N N . TYR A 1 93 ? 7.835 -8.749 -7.950 1.00 94.69 93 TYR A N 1
ATOM 738 C CA . TYR A 1 93 ? 6.399 -8.596 -8.170 1.00 94.69 93 TYR A CA 1
ATOM 739 C C . TYR A 1 93 ? 6.081 -7.197 -8.721 1.00 94.69 93 TYR A C 1
ATOM 741 O O . TYR A 1 93 ? 5.396 -7.062 -9.735 1.00 94.69 93 TYR A O 1
ATOM 749 N N . GLY A 1 94 ? 6.608 -6.152 -8.074 1.00 90.56 94 GLY A N 1
ATOM 750 C CA . GLY A 1 94 ? 6.288 -4.758 -8.400 1.00 90.56 94 GLY A CA 1
ATOM 751 C C . GLY A 1 94 ? 7.203 -4.086 -9.426 1.00 90.56 94 GLY A C 1
ATOM 752 O O . GLY A 1 94 ? 6.879 -2.995 -9.894 1.00 90.56 94 GLY A O 1
ATOM 753 N N . MET A 1 95 ? 8.348 -4.682 -9.769 1.00 94.75 95 MET A N 1
ATOM 754 C CA . MET A 1 95 ? 9.397 -4.014 -10.549 1.00 94.75 95 MET A CA 1
ATOM 755 C C . MET A 1 95 ? 10.024 -4.953 -11.574 1.00 94.75 95 MET A C 1
ATOM 757 O O . MET A 1 95 ? 10.118 -6.158 -11.360 1.00 94.75 95 MET A O 1
ATOM 761 N N . ASN A 1 96 ? 10.518 -4.374 -12.664 1.00 94.38 96 ASN A N 1
ATOM 762 C CA . ASN A 1 96 ? 11.370 -5.058 -13.629 1.00 94.38 96 ASN A CA 1
ATOM 763 C C . ASN A 1 96 ? 12.839 -4.706 -13.372 1.00 94.38 96 ASN A C 1
ATOM 765 O O . ASN A 1 96 ? 13.157 -3.601 -12.924 1.00 94.38 96 ASN A O 1
ATOM 769 N N . LYS A 1 97 ? 13.757 -5.624 -13.679 1.00 96.12 97 LYS A N 1
ATOM 770 C CA . LYS A 1 97 ? 15.194 -5.316 -13.655 1.00 96.12 97 LYS A CA 1
ATOM 771 C C . LYS A 1 97 ? 15.507 -4.204 -14.660 1.00 96.12 97 LYS A C 1
ATOM 773 O O . LYS A 1 97 ? 14.947 -4.188 -15.755 1.00 96.12 97 LYS A O 1
ATOM 778 N N . ALA A 1 98 ? 16.403 -3.298 -14.287 1.00 94.94 98 ALA A N 1
ATOM 779 C CA . ALA A 1 98 ? 16.937 -2.294 -15.195 1.00 94.94 98 ALA A CA 1
ATOM 780 C C . ALA A 1 98 ? 17.698 -2.989 -16.335 1.00 94.94 98 ALA A C 1
ATOM 782 O O . ALA A 1 98 ? 18.513 -3.881 -16.089 1.00 94.94 98 ALA A O 1
ATOM 783 N N . THR A 1 99 ? 17.447 -2.590 -17.581 1.00 90.81 99 THR A N 1
ATOM 784 C CA . THR A 1 99 ? 18.029 -3.256 -18.757 1.00 90.81 99 THR A CA 1
ATOM 785 C C . THR A 1 99 ? 19.552 -3.114 -18.810 1.00 90.81 99 THR A C 1
ATOM 787 O O . THR A 1 99 ? 20.240 -4.077 -19.143 1.00 90.81 99 THR A O 1
ATOM 790 N N . GLY A 1 100 ? 20.085 -1.937 -18.459 1.00 87.44 100 GLY A N 1
ATOM 791 C CA . GLY A 1 100 ? 21.523 -1.656 -18.482 1.00 87.44 100 GLY A CA 1
ATOM 792 C C . GLY A 1 100 ? 22.283 -2.382 -17.372 1.00 87.44 100 GLY A C 1
ATOM 793 O O . GLY A 1 100 ? 23.268 -3.066 -17.639 1.00 87.44 100 GLY A O 1
ATOM 794 N N . ALA A 1 101 ? 21.789 -2.289 -16.134 1.00 86.94 101 ALA A N 1
ATOM 795 C CA . ALA A 1 101 ? 22.430 -2.906 -14.971 1.00 86.94 101 ALA A CA 1
ATOM 796 C C . ALA A 1 101 ? 22.151 -4.415 -14.832 1.00 86.94 101 ALA A C 1
ATOM 798 O O . ALA A 1 101 ? 22.870 -5.107 -14.117 1.00 86.94 101 ALA A O 1
ATOM 799 N N . LYS A 1 102 ? 21.104 -4.932 -15.494 1.00 91.06 102 LYS A N 1
ATOM 800 C CA . LYS A 1 102 ? 20.596 -6.314 -15.355 1.00 91.06 102 LYS A CA 1
ATOM 801 C C . LYS A 1 102 ? 20.240 -6.698 -13.911 1.00 91.06 102 LYS A C 1
ATOM 803 O O . LYS A 1 102 ? 20.239 -7.876 -13.550 1.00 91.06 102 LYS A O 1
ATOM 808 N N . ASP A 1 103 ? 19.881 -5.706 -13.105 1.00 95.88 103 ASP A N 1
ATOM 809 C CA . ASP A 1 103 ? 19.555 -5.837 -11.687 1.00 95.88 103 ASP A CA 1
ATOM 810 C C . ASP A 1 103 ? 18.422 -4.870 -11.306 1.00 95.88 103 ASP A C 1
ATOM 812 O O . ASP A 1 103 ? 18.026 -4.013 -12.098 1.00 95.88 103 ASP A O 1
ATOM 816 N N . PHE A 1 104 ? 17.869 -5.008 -10.104 1.00 97.62 104 PHE A N 1
ATOM 817 C CA . PHE A 1 104 ? 16.938 -4.037 -9.548 1.00 97.62 104 PHE A CA 1
ATOM 818 C C . PHE A 1 104 ? 17.687 -2.786 -9.100 1.00 97.62 104 PHE A C 1
ATOM 820 O O . PHE A 1 104 ? 18.548 -2.855 -8.222 1.00 97.62 104 PHE A O 1
ATOM 827 N N . VAL A 1 105 ? 17.358 -1.638 -9.682 1.00 96.88 105 VAL A N 1
ATOM 828 C CA . VAL A 1 105 ? 18.041 -0.372 -9.398 1.00 96.88 105 VAL A CA 1
ATOM 829 C C . VAL A 1 105 ? 17.002 0.698 -9.119 1.00 96.88 105 VAL A C 1
ATOM 831 O O . VAL A 1 105 ? 16.123 0.945 -9.940 1.00 96.88 105 VAL A O 1
ATOM 834 N N . GLY A 1 106 ? 17.086 1.324 -7.949 1.00 96.00 106 GLY A N 1
ATOM 835 C CA . GLY A 1 106 ? 16.200 2.422 -7.590 1.00 96.00 106 GLY A CA 1
ATOM 836 C C . GLY A 1 106 ? 16.861 3.778 -7.824 1.00 96.00 106 GLY A C 1
ATOM 837 O O . GLY A 1 106 ? 18.033 3.958 -7.498 1.00 96.00 106 GLY A O 1
ATOM 838 N N . ALA A 1 107 ? 16.107 4.740 -8.349 1.00 95.25 107 ALA A N 1
ATOM 839 C CA . ALA A 1 107 ? 16.541 6.124 -8.493 1.00 95.25 107 ALA A CA 1
ATOM 840 C C . ALA A 1 107 ? 16.570 6.833 -7.131 1.00 95.25 107 ALA A C 1
ATOM 842 O O . ALA A 1 107 ? 15.643 6.683 -6.328 1.00 95.25 107 ALA A O 1
ATOM 843 N N . ILE A 1 108 ? 17.603 7.634 -6.863 1.00 95.31 108 ILE A N 1
ATOM 844 C CA . ILE A 1 108 ? 17.626 8.476 -5.662 1.00 95.31 108 ILE A CA 1
ATOM 845 C C . ILE A 1 108 ? 16.496 9.520 -5.791 1.00 95.31 108 ILE A C 1
ATOM 847 O O . ILE A 1 108 ? 16.407 10.202 -6.816 1.00 95.31 108 ILE A O 1
ATOM 851 N N . PRO A 1 109 ? 15.594 9.642 -4.798 1.00 94.88 109 PRO A N 1
ATOM 852 C CA . PRO A 1 109 ? 14.483 10.587 -4.876 1.00 94.88 109 PRO A CA 1
ATOM 853 C C . PRO A 1 109 ? 14.959 12.020 -5.144 1.00 94.88 109 PRO A C 1
ATOM 855 O O . PRO A 1 109 ? 15.887 12.499 -4.498 1.00 94.88 109 PRO A O 1
ATOM 858 N N . GLY A 1 110 ? 14.327 12.700 -6.105 1.00 91.81 110 GLY A N 1
ATOM 859 C CA . GLY A 1 110 ? 14.645 14.089 -6.459 1.00 91.81 110 GLY A CA 1
ATOM 860 C C . GLY A 1 110 ? 15.984 14.295 -7.179 1.00 91.81 110 GLY A C 1
ATOM 861 O O . GLY A 1 110 ? 16.365 15.435 -7.416 1.00 91.81 110 GLY A O 1
ATOM 862 N N . SER A 1 111 ? 16.705 13.231 -7.551 1.00 91.88 111 SER A N 1
ATOM 863 C CA . SER A 1 111 ? 18.064 13.357 -8.091 1.00 91.88 111 SER A CA 1
ATOM 864 C C . SER A 1 111 ? 18.151 13.408 -9.617 1.00 91.88 111 SER A C 1
ATOM 866 O O . SER A 1 111 ? 19.262 13.324 -10.135 1.00 91.88 111 SER A O 1
ATOM 868 N N . HIS A 1 112 ? 17.036 13.463 -10.354 1.00 83.56 112 HIS A N 1
ATOM 869 C CA . HIS A 1 112 ? 17.038 13.279 -11.813 1.00 83.56 112 HIS A CA 1
ATOM 870 C C . HIS A 1 112 ? 18.023 14.218 -12.527 1.00 83.56 112 HIS A C 1
ATOM 872 O O . HIS A 1 112 ? 18.848 13.757 -13.311 1.00 83.56 112 HIS A O 1
ATOM 878 N N . ASP A 1 113 ? 18.013 15.506 -12.186 1.00 86.25 113 ASP A N 1
ATOM 879 C CA . ASP A 1 113 ? 18.818 16.512 -12.892 1.00 86.25 113 ASP A CA 1
ATOM 880 C C . ASP A 1 113 ? 20.317 16.428 -12.566 1.00 86.25 113 ASP A C 1
ATOM 882 O O . ASP A 1 113 ? 21.161 16.852 -13.360 1.00 86.25 113 ASP A O 1
ATOM 886 N N . VAL A 1 114 ? 20.655 15.829 -11.421 1.00 88.12 114 VAL A N 1
ATOM 887 C CA . VAL A 1 114 ? 22.039 15.627 -10.968 1.00 88.12 114 VAL A CA 1
ATOM 888 C C . VAL A 1 114 ? 22.581 14.286 -11.459 1.00 88.12 114 VAL A C 1
ATOM 890 O O . VAL A 1 114 ? 23.658 14.229 -12.044 1.00 88.12 114 VAL A O 1
ATOM 893 N N . ALA A 1 115 ? 21.825 13.207 -11.245 1.00 85.88 115 ALA A N 1
ATOM 894 C CA . ALA A 1 115 ? 22.218 11.845 -11.596 1.00 85.88 115 ALA A CA 1
ATOM 895 C C . ALA A 1 115 ? 22.093 11.564 -13.101 1.00 85.88 115 ALA A C 1
ATOM 897 O O . ALA A 1 115 ? 22.810 10.717 -13.621 1.00 85.88 115 ALA A O 1
ATOM 898 N N . LYS A 1 116 ? 21.195 12.275 -13.802 1.00 86.69 116 LYS A N 1
ATOM 899 C CA . LYS A 1 116 ? 20.916 12.128 -15.243 1.00 86.69 116 LYS A CA 1
ATOM 900 C C . LYS A 1 116 ? 20.640 10.680 -15.666 1.00 86.69 116 LYS A C 1
ATOM 902 O O . LYS A 1 116 ? 20.983 10.276 -16.779 1.00 86.69 116 LYS A O 1
ATOM 907 N N . ASN A 1 117 ? 20.024 9.908 -14.769 1.00 84.06 117 ASN A N 1
ATOM 908 C CA . ASN A 1 117 ? 19.670 8.513 -15.010 1.00 84.06 117 ASN A CA 1
ATOM 909 C C . ASN A 1 117 ? 18.727 8.415 -16.211 1.00 84.06 117 ASN A C 1
ATOM 911 O O . ASN A 1 117 ? 17.730 9.133 -16.283 1.00 84.06 117 ASN A O 1
ATOM 915 N N . LYS A 1 118 ? 19.008 7.489 -17.127 1.00 87.12 118 LYS A N 1
ATOM 916 C CA . LYS A 1 118 ? 18.099 7.136 -18.218 1.00 87.12 118 LYS A CA 1
ATOM 917 C C . LYS A 1 118 ? 17.169 6.014 -17.769 1.00 87.12 118 LYS A C 1
ATOM 919 O O . LYS A 1 118 ? 17.473 5.265 -16.844 1.00 87.12 118 LYS A O 1
ATOM 924 N N . ASN A 1 119 ? 16.078 5.805 -18.506 1.00 85.12 119 ASN A N 1
ATOM 925 C CA . ASN A 1 119 ? 15.142 4.704 -18.242 1.00 85.12 119 ASN A CA 1
ATOM 926 C C . ASN A 1 119 ? 15.811 3.315 -18.233 1.00 85.12 119 ASN A C 1
ATOM 928 O O . ASN A 1 119 ? 15.317 2.410 -17.575 1.00 85.12 119 ASN A O 1
ATOM 932 N N . ALA A 1 120 ? 16.926 3.131 -18.949 1.00 89.50 120 ALA A N 1
ATOM 933 C CA . ALA A 1 120 ? 17.665 1.867 -18.965 1.00 89.50 120 ALA A CA 1
ATOM 934 C C . ALA A 1 120 ? 18.483 1.611 -17.684 1.00 89.50 120 ALA A C 1
ATOM 936 O O . ALA A 1 120 ? 18.841 0.459 -17.423 1.00 89.50 120 ALA A O 1
ATOM 937 N N . ASP A 1 121 ? 18.770 2.657 -16.905 1.00 91.38 121 ASP A N 1
ATOM 938 C CA . ASP A 1 121 ? 19.649 2.610 -15.730 1.00 91.38 121 ASP A CA 1
ATOM 939 C C . ASP A 1 121 ? 18.877 2.290 -14.442 1.00 91.38 121 ASP A C 1
ATOM 941 O O . ASP A 1 121 ? 19.470 1.897 -13.440 1.00 91.38 121 ASP A O 1
ATOM 945 N N . VAL A 1 122 ? 17.549 2.435 -14.466 1.00 93.81 122 VAL A N 1
ATOM 946 C CA . VAL A 1 122 ? 16.668 2.276 -13.304 1.00 93.81 122 VAL A CA 1
ATOM 947 C C . VAL A 1 122 ? 15.552 1.276 -13.582 1.00 93.81 122 VAL A C 1
ATOM 949 O O . VAL A 1 122 ? 15.108 1.086 -14.712 1.00 93.81 122 VAL A O 1
ATOM 952 N N . SER A 1 123 ? 15.089 0.608 -12.532 1.00 95.69 123 SER A N 1
ATOM 953 C CA . SER A 1 123 ? 14.007 -0.365 -12.617 1.00 95.69 123 SER A CA 1
ATOM 954 C C . SER A 1 123 ? 12.685 0.313 -12.947 1.00 95.69 123 SER A C 1
ATOM 956 O O . SER A 1 123 ? 12.229 1.193 -12.219 1.00 95.69 123 SER A O 1
ATOM 958 N N . ALA A 1 124 ? 12.030 -0.137 -14.015 1.00 92.62 124 ALA A N 1
ATOM 959 C CA . ALA A 1 124 ? 10.665 0.266 -14.325 1.00 92.62 124 ALA A CA 1
ATOM 960 C C . ALA A 1 124 ? 9.665 -0.411 -13.376 1.00 92.62 124 ALA A C 1
ATOM 962 O O . ALA A 1 124 ? 9.869 -1.552 -12.947 1.00 92.62 124 ALA A O 1
ATOM 963 N N . ILE A 1 125 ? 8.552 0.268 -13.092 1.00 92.69 125 ILE A N 1
ATOM 964 C CA . ILE A 1 125 ? 7.432 -0.342 -12.367 1.00 92.69 125 ILE A CA 1
ATOM 965 C C . ILE A 1 125 ? 6.751 -1.380 -13.264 1.00 92.69 125 ILE A C 1
ATOM 967 O O . ILE A 1 125 ? 6.499 -1.134 -14.446 1.00 92.69 125 ILE A O 1
ATOM 971 N N . ASN A 1 126 ? 6.442 -2.552 -12.709 1.00 91.06 126 ASN A N 1
ATOM 972 C CA . ASN A 1 126 ? 5.738 -3.602 -13.430 1.00 91.06 126 ASN A CA 1
ATOM 973 C C . ASN A 1 126 ? 4.246 -3.253 -13.552 1.00 91.06 126 ASN A C 1
ATOM 975 O O . ASN A 1 126 ? 3.424 -3.638 -12.727 1.00 91.06 126 ASN A O 1
ATOM 979 N N . VAL A 1 127 ? 3.875 -2.510 -14.592 1.00 89.06 127 VAL A N 1
ATOM 980 C CA . VAL A 1 127 ? 2.483 -2.072 -14.795 1.00 89.06 127 VAL A CA 1
ATOM 981 C C . VAL A 1 127 ? 1.547 -3.194 -15.250 1.00 89.06 127 VAL A C 1
ATOM 983 O O . VAL A 1 127 ? 0.330 -3.051 -15.153 1.00 89.06 127 VAL A O 1
ATOM 986 N N . THR A 1 128 ? 2.080 -4.328 -15.717 1.00 87.19 128 THR A N 1
ATOM 987 C CA . THR A 1 128 ? 1.259 -5.437 -16.236 1.00 87.19 128 THR A CA 1
ATOM 988 C C . THR A 1 128 ? 0.370 -6.053 -15.155 1.00 87.19 128 THR A C 1
ATOM 990 O O . THR A 1 128 ? -0.778 -6.397 -15.424 1.00 87.19 128 THR A O 1
ATOM 993 N N . ILE A 1 129 ? 0.848 -6.085 -13.908 1.00 90.25 129 ILE A N 1
ATOM 994 C CA . ILE A 1 129 ? 0.091 -6.589 -12.756 1.00 90.25 129 ILE A CA 1
ATOM 995 C C . ILE A 1 129 ? -0.975 -5.609 -12.247 1.00 90.25 129 ILE A C 1
ATOM 997 O O . ILE A 1 129 ? -1.798 -5.991 -11.419 1.00 90.25 129 ILE A O 1
ATOM 1001 N N . ALA A 1 130 ? -0.961 -4.348 -12.696 1.00 90.44 130 ALA A N 1
ATOM 1002 C CA . ALA A 1 130 ? -1.792 -3.286 -12.129 1.00 90.44 130 ALA A CA 1
ATOM 1003 C C . ALA A 1 130 ? -3.152 -3.122 -12.829 1.00 90.44 130 ALA A C 1
ATOM 1005 O O . ALA A 1 130 ? -4.074 -2.578 -12.229 1.00 90.44 130 ALA A O 1
ATOM 1006 N N . LYS A 1 131 ? -3.302 -3.613 -14.066 1.00 92.19 131 LYS A N 1
ATOM 1007 C CA . LYS A 1 131 ? -4.434 -3.315 -14.965 1.00 92.19 131 LYS A CA 1
ATOM 1008 C C . LYS A 1 131 ? -5.819 -3.553 -14.354 1.00 92.19 131 LYS A C 1
ATOM 1010 O O . LYS A 1 131 ? -6.696 -2.699 -14.460 1.00 92.19 131 LYS A O 1
ATOM 1015 N N . ILE A 1 132 ? -5.982 -4.691 -13.684 1.00 95.12 132 ILE A N 1
ATOM 1016 C CA . ILE A 1 132 ? -7.216 -5.097 -12.992 1.00 95.12 132 ILE A CA 1
ATOM 1017 C C . ILE A 1 132 ? -6.990 -5.299 -11.489 1.00 95.12 132 ILE A C 1
ATOM 1019 O O . ILE A 1 132 ? -7.781 -5.952 -10.814 1.00 95.12 132 ILE A O 1
ATOM 1023 N N . LYS A 1 133 ? -5.876 -4.785 -10.950 1.00 94.31 133 LYS A N 1
ATOM 1024 C CA . LYS A 1 133 ? -5.551 -4.981 -9.536 1.00 94.31 133 LYS A CA 1
ATOM 1025 C C . LYS A 1 133 ? -6.578 -4.240 -8.673 1.00 94.31 133 LYS A C 1
ATOM 1027 O O . LYS A 1 133 ? -6.856 -3.073 -8.962 1.00 94.31 133 LYS A O 1
ATOM 1032 N N . PRO A 1 134 ? -7.097 -4.858 -7.598 1.00 95.69 134 PRO A N 1
ATOM 1033 C CA . PRO A 1 134 ? -7.948 -4.151 -6.654 1.00 95.69 134 PRO A CA 1
ATOM 1034 C C . PRO A 1 134 ? -7.241 -2.946 -6.031 1.00 95.69 134 PRO A C 1
ATOM 1036 O O . PRO A 1 134 ? -6.021 -2.946 -5.852 1.00 95.69 134 PRO A O 1
ATOM 1039 N N . VAL A 1 135 ? -8.020 -1.938 -5.653 1.00 94.81 135 VAL A N 1
ATOM 1040 C CA . VAL A 1 135 ? -7.557 -0.840 -4.800 1.00 94.81 135 VAL A CA 1
ATOM 1041 C C . VAL A 1 135 ? -7.835 -1.236 -3.359 1.00 94.81 135 VAL A C 1
ATOM 1043 O O . VAL A 1 135 ? -8.987 -1.408 -2.969 1.00 94.81 135 VAL A O 1
ATOM 1046 N N . TYR A 1 136 ? -6.775 -1.392 -2.575 1.00 94.62 136 TYR A N 1
ATOM 1047 C CA . TYR A 1 136 ? -6.856 -1.809 -1.180 1.00 94.62 136 TYR A CA 1
ATOM 1048 C C . TYR A 1 136 ? -6.941 -0.578 -0.276 1.00 94.62 136 TYR A C 1
ATOM 1050 O O . TYR A 1 136 ? -6.069 0.289 -0.314 1.00 94.62 136 TYR A O 1
ATOM 1058 N N . PHE A 1 137 ? -7.970 -0.512 0.565 1.00 93.12 137 PHE A N 1
ATOM 1059 C CA . PHE A 1 137 ? -8.076 0.482 1.638 1.00 93.12 137 PHE A CA 1
ATOM 1060 C C . PHE A 1 137 ? -7.413 -0.027 2.918 1.00 93.12 137 PHE A C 1
ATOM 1062 O O . PHE A 1 137 ? -6.761 0.737 3.643 1.00 93.12 137 PHE A O 1
ATOM 1069 N N . PHE A 1 138 ? -7.586 -1.324 3.172 1.00 94.00 138 PHE A N 1
ATOM 1070 C CA . PHE A 1 138 ? -6.902 -2.105 4.189 1.00 94.00 138 PHE A CA 1
ATOM 1071 C C . PHE A 1 138 ? -6.664 -3.519 3.647 1.00 94.00 138 PHE A C 1
ATOM 1073 O O . PHE A 1 138 ? -7.510 -4.055 2.932 1.00 94.00 138 PHE A O 1
ATOM 1080 N N . TYR A 1 139 ? -5.523 -4.104 3.997 1.00 86.56 139 TYR A N 1
ATOM 1081 C CA . TYR A 1 139 ? -5.180 -5.489 3.687 1.00 86.56 139 TYR A CA 1
ATOM 1082 C C . TYR A 1 139 ? -4.871 -6.222 4.992 1.00 86.56 139 TYR A C 1
ATOM 1084 O O . TYR A 1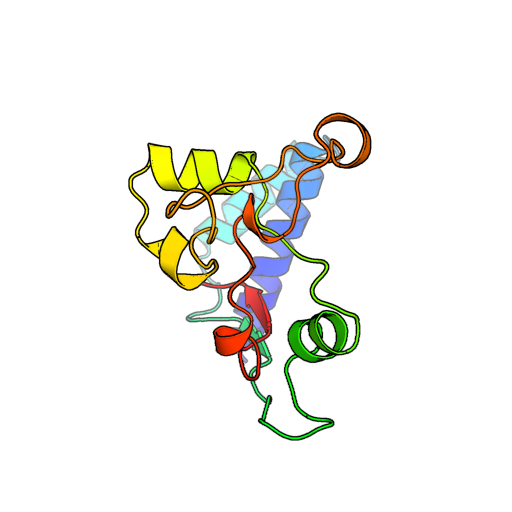 139 ? -4.411 -5.597 5.953 1.00 86.56 139 TYR A O 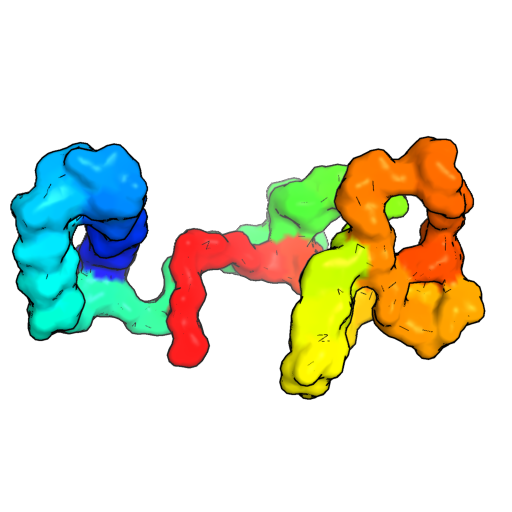1
ATOM 1092 N N . THR A 1 140 ? -5.118 -7.523 5.018 1.00 74.94 140 THR A N 1
ATOM 1093 C CA . THR A 1 140 ? -4.641 -8.421 6.076 1.00 74.94 140 THR A CA 1
ATOM 1094 C C . THR A 1 140 ? -3.910 -9.567 5.402 1.00 74.94 140 THR A C 1
ATOM 1096 O O . THR A 1 140 ? -4.452 -10.137 4.455 1.00 74.94 140 THR A O 1
ATOM 1099 N N . GLU A 1 141 ? -2.688 -9.857 5.848 1.00 55.62 141 GLU A N 1
ATOM 1100 C CA . GLU A 1 141 ? -1.943 -11.049 5.417 1.00 55.62 141 GLU A CA 1
ATOM 1101 C C . GLU A 1 141 ? -2.545 -12.334 6.000 1.00 55.62 141 GLU A C 1
ATOM 1103 O O . GLU A 1 141 ? -3.071 -12.278 7.138 1.00 55.62 141 GLU A O 1
#

Sequence (141 aa):
MDQWVGFANALRLRMYLRFIDAGIDAAAYTEKVKALVQAGNFFTGDIKFDAFKDDENYRNPWYTTSTSNTGNHCAAYPLVSYLKSTNDPRIAYGMNKATGAKDFVGAIPGSHDVAKNKNADVSAINVTIAKIKPVYFFYTE

Foldseek 3Di:
DLQVVQVVLVVLLVVLVVCLVVVNVNVVSVVVNVVSVVVVSHHPFFDWAQQADLDLPRWFPCLNVCVVDPQPDFAAAVVQVVCVVVVPPCLVVFWDAQQQVSHAAHHHPPCCVPVVDDSSRHIGTPSVCRGRDIGTPDGDD

Radius of gyration: 19.76 Å; chains: 1; bounding box: 46×28×48 Å

Organism: NCBI:txid28111

Secondary structure (DSSP, 8-state):
-HHHHHHHHHHHHHHHHHHHHTTSSHHHHHHHHHHHHHH-----S-EEE----SSTTTS-HHHHHHHHS-S--B-BHHHHHHHHHTT-TTHHHHBPPPTTTSS--PBPTT-HHHH---TTTSPBB-GGGTTTPPEEEE---